Protein AF-A0A2E8ADJ3-F1 (afdb_monomer)

Radius of gyration: 18.19 Å; Cα contacts (8 Å, |Δ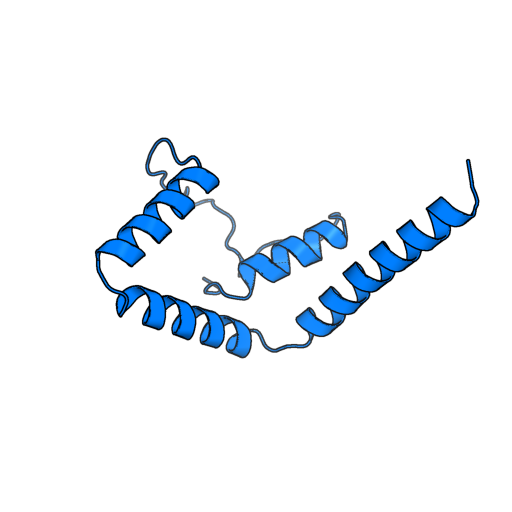i|>4): 30; chains: 1; bounding box: 34×42×52 Å

Solvent-accessible surface area (backbone atoms only — not comparable to full-atom values): 6176 Å² total; per-residue (Å²): 135,65,73,70,64,55,51,57,52,49,51,51,49,48,51,52,53,52,52,48,52,57,56,66,70,52,58,51,68,57,41,29,51,53,42,52,53,52,51,52,51,53,71,71,44,57,71,73,60,42,52,54,52,49,53,51,52,47,62,75,65,61,65,90,59,94,76,81,81,58,94,82,58,83,39,76,67,70,66,77,64,79,96,55,57,69,66,58,49,46,56,51,48,69,62,49,41,43,51,76,61,111

Foldseek 3Di:
DDPVVVVVVVVVVVCLLVVLVVVVPDALVVLLVVLVVVVVVLV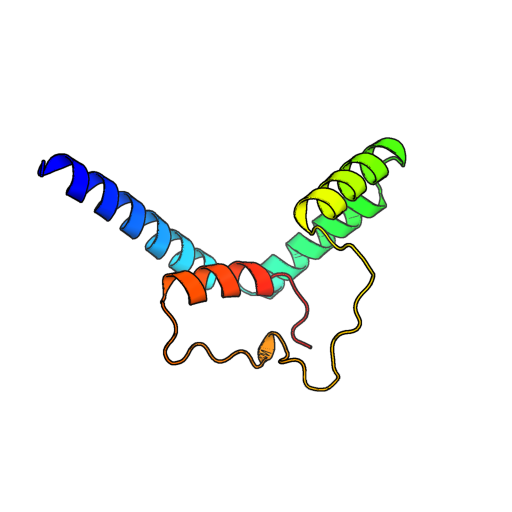VDDPVVVVVVVVVVCVVVVPPDDDDDPPPDDFLLRDDCPPPDPSVVSVSCVVCSNDDRD

Sequence (102 aa):
MRVGDNFSKNLHKLGYYSGNAVRSLVPRAYWQRQCDLLMSAYEAEIPERKAAIDARVAYYNRMSSPFRLPLSAERAGDFNFAGKSSAYCFDFRNLIQCLPRD

pLDDT: mean 85.07, std 9.44, range [49.03, 97.31]

Secondary structure (DSSP, 8-state):
--HHHHHHHHHHHHHHHHHHHHHHHS-HHHHHHHHHHHHHHHHTS-HHHHHHHHHHHHHHHT-SS--PPPTTPPPGGG---TTS-HHHHHHHHHHHTTS---

Mean predicted aligned error: 7.65 Å

Structure (mmCIF, N/CA/C/O backbone):
data_AF-A0A2E8ADJ3-F1
#
_entry.id   AF-A0A2E8ADJ3-F1
#
loop_
_atom_site.group_PDB
_atom_site.id
_atom_site.type_symbol
_atom_site.label_atom_id
_atom_site.label_alt_id
_atom_site.label_comp_id
_atom_site.label_asym_id
_atom_site.label_entity_id
_atom_site.label_seq_id
_atom_site.pdbx_PDB_ins_code
_atom_site.Cartn_x
_atom_site.Cartn_y
_atom_site.Cartn_z
_atom_site.occupancy
_atom_site.B_iso_or_equiv
_atom_site.auth_seq_id
_atom_site.auth_comp_id
_atom_site.auth_asym_id
_atom_site.auth_atom_id
_atom_site.pdbx_PDB_model_num
ATOM 1 N N . MET A 1 1 ? -4.741 13.904 -36.024 1.00 49.03 1 MET A N 1
ATOM 2 C CA . MET A 1 1 ? -4.387 13.663 -34.604 1.00 49.03 1 MET A CA 1
ATOM 3 C C . MET A 1 1 ? -3.537 14.846 -34.141 1.00 49.03 1 MET A C 1
ATOM 5 O O . MET A 1 1 ? -2.534 15.111 -34.791 1.00 49.03 1 MET A O 1
ATOM 9 N N . ARG A 1 2 ? -3.985 15.653 -33.166 1.00 51.84 2 ARG A N 1
ATOM 10 C CA . ARG A 1 2 ? -3.376 16.965 -32.857 1.00 51.84 2 ARG A CA 1
ATOM 11 C C . ARG A 1 2 ? -2.114 16.810 -31.998 1.00 51.84 2 ARG A C 1
ATOM 13 O O . ARG A 1 2 ? -2.123 16.108 -30.996 1.00 51.84 2 ARG A O 1
ATOM 20 N N . VAL A 1 3 ? -1.044 17.511 -32.377 1.00 56.81 3 VAL A N 1
ATOM 21 C CA . VAL A 1 3 ? 0.281 17.498 -31.720 1.00 56.81 3 VAL A CA 1
ATOM 22 C C . VAL A 1 3 ? 0.208 17.842 -30.218 1.00 56.81 3 VAL A C 1
ATOM 24 O O . VAL A 1 3 ? 0.957 17.273 -29.426 1.00 56.81 3 VAL A O 1
ATOM 27 N N . GLY A 1 4 ? -0.750 18.681 -29.803 1.00 60.44 4 GLY A N 1
ATOM 28 C CA . GLY A 1 4 ? -0.984 19.030 -28.393 1.00 60.44 4 GLY A CA 1
ATOM 29 C C . GLY A 1 4 ? -1.448 17.865 -27.506 1.00 60.44 4 GLY A C 1
ATOM 30 O O . GLY A 1 4 ? -1.088 17.817 -26.330 1.00 60.44 4 GLY A O 1
ATOM 31 N N . ASP A 1 5 ? -2.151 16.875 -28.067 1.00 65.81 5 ASP A N 1
ATOM 32 C CA . ASP A 1 5 ? -2.639 15.712 -27.309 1.00 65.81 5 ASP A CA 1
ATOM 33 C C . ASP A 1 5 ? -1.510 14.738 -26.960 1.00 65.81 5 ASP A C 1
ATOM 35 O O . ASP A 1 5 ? -1.610 13.979 -25.999 1.00 65.81 5 ASP A O 1
ATOM 39 N N . ASN A 1 6 ? -0.430 14.730 -27.743 1.00 69.44 6 ASN A N 1
ATOM 40 C CA . ASN A 1 6 ? 0.717 13.859 -27.497 1.00 69.44 6 ASN A CA 1
ATOM 41 C C . ASN A 1 6 ? 1.649 14.448 -26.433 1.00 69.44 6 ASN A C 1
ATOM 43 O O . ASN A 1 6 ? 2.204 13.700 -25.630 1.00 69.44 6 ASN A O 1
ATOM 47 N N . PHE A 1 7 ? 1.788 15.776 -26.383 1.00 76.12 7 PHE A N 1
ATOM 48 C CA . PHE A 1 7 ? 2.607 16.449 -25.375 1.00 76.12 7 PHE A CA 1
ATOM 49 C C . PHE A 1 7 ? 2.028 16.285 -23.965 1.00 76.12 7 PHE A C 1
ATOM 51 O O . PHE A 1 7 ? 2.746 15.877 -23.055 1.00 76.12 7 PHE A O 1
ATOM 58 N N . SER A 1 8 ? 0.721 16.509 -23.794 1.00 76.75 8 SER A N 1
ATOM 59 C CA . SER A 1 8 ? 0.047 16.323 -22.501 1.00 76.75 8 SER A CA 1
ATOM 60 C C . SER A 1 8 ? 0.137 14.874 -22.009 1.00 76.75 8 SER A C 1
ATOM 62 O O . SER A 1 8 ? 0.463 14.629 -20.847 1.00 76.75 8 SER A O 1
ATOM 64 N N . LYS A 1 9 ? -0.052 13.899 -22.908 1.00 75.75 9 LYS A N 1
ATOM 65 C CA . LYS A 1 9 ? 0.119 12.468 -22.610 1.00 75.75 9 LYS A CA 1
ATOM 66 C C . LYS A 1 9 ? 1.549 12.127 -22.200 1.00 75.75 9 LYS A C 1
ATOM 68 O O . LYS A 1 9 ? 1.744 11.369 -21.252 1.00 75.75 9 LYS A O 1
ATOM 73 N N . ASN A 1 10 ? 2.544 12.665 -22.898 1.00 80.50 10 ASN A N 1
ATOM 74 C CA . ASN A 1 10 ? 3.948 12.405 -22.591 1.00 80.50 10 ASN A CA 1
ATOM 75 C C . ASN A 1 10 ? 4.372 13.052 -21.269 1.00 80.50 10 ASN A C 1
ATOM 77 O O . ASN A 1 10 ? 5.076 12.413 -20.494 1.00 80.50 10 ASN A O 1
ATOM 81 N N . LEU A 1 11 ? 3.893 14.261 -20.968 1.00 87.50 11 LEU A N 1
ATOM 82 C CA . LEU A 1 11 ? 4.137 14.919 -19.686 1.00 87.50 11 LEU A CA 1
ATOM 83 C C . LEU A 1 11 ? 3.482 14.156 -18.526 1.00 87.50 11 LEU A C 1
ATOM 85 O O . LEU A 1 11 ? 4.120 13.945 -17.498 1.00 87.50 11 LEU A O 1
ATOM 89 N N . HIS A 1 12 ? 2.250 13.671 -18.712 1.00 80.12 12 HIS A N 1
ATOM 90 C CA . HIS A 1 12 ? 1.578 12.824 -17.727 1.00 80.12 12 HIS A CA 1
ATOM 91 C C . HIS A 1 12 ? 2.358 11.527 -17.466 1.00 80.12 12 HIS A C 1
ATOM 93 O O . HIS A 1 12 ? 2.611 11.176 -16.315 1.00 80.12 12 HIS A O 1
ATOM 99 N N . LYS A 1 13 ? 2.816 10.850 -18.530 1.00 81.25 13 LYS A N 1
ATOM 100 C CA . LYS A 1 13 ? 3.680 9.665 -18.411 1.00 81.25 13 LYS A CA 1
ATOM 101 C C . LYS A 1 13 ? 4.989 9.985 -17.694 1.00 81.25 13 LYS A C 1
ATOM 103 O O . LYS A 1 13 ? 5.402 9.218 -16.832 1.00 81.25 13 LYS A O 1
ATOM 108 N N . LEU A 1 14 ? 5.635 11.100 -18.033 1.00 85.44 14 LEU A N 1
ATOM 109 C CA . LEU A 1 14 ? 6.889 11.514 -17.410 1.00 85.44 14 LEU A CA 1
ATOM 110 C C . LEU A 1 14 ? 6.702 11.779 -15.915 1.00 85.44 14 LEU A C 1
ATOM 112 O O . LEU A 1 14 ? 7.494 11.277 -15.127 1.00 85.44 14 LEU A O 1
ATOM 116 N N . GLY A 1 15 ? 5.639 12.487 -15.527 1.00 85.56 15 GLY A N 1
ATOM 117 C CA . GLY A 1 15 ? 5.294 12.717 -14.123 1.00 85.56 15 GLY A CA 1
ATOM 118 C C . GLY A 1 15 ? 5.000 11.421 -13.367 1.00 85.56 15 GLY A C 1
ATOM 119 O O . GLY A 1 15 ? 5.480 11.232 -12.251 1.00 85.56 15 GLY A O 1
ATOM 120 N N . TYR A 1 16 ? 4.274 10.493 -13.992 1.00 85.75 16 TYR A N 1
ATOM 121 C CA . TYR A 1 16 ? 4.019 9.177 -13.413 1.00 85.75 16 TYR A CA 1
ATOM 122 C C . TYR A 1 16 ? 5.328 8.410 -13.169 1.00 85.75 16 TYR A C 1
ATOM 124 O O . TYR A 1 16 ? 5.577 7.945 -12.058 1.00 85.75 16 TYR A O 1
ATOM 132 N N . TYR A 1 17 ? 6.203 8.297 -14.171 1.00 84.94 17 TYR A N 1
ATOM 133 C CA . TYR A 1 17 ? 7.439 7.527 -14.020 1.00 84.94 17 TYR A CA 1
ATOM 134 C C . TYR A 1 17 ? 8.450 8.195 -13.086 1.00 84.94 17 TYR A C 1
ATOM 136 O O . TYR A 1 17 ? 9.078 7.502 -12.287 1.00 84.94 17 TYR A O 1
ATOM 144 N N . SER A 1 18 ? 8.594 9.521 -13.134 1.00 85.62 18 SER A N 1
ATOM 145 C CA . SER A 1 18 ? 9.518 10.243 -12.254 1.00 85.62 18 SER A CA 1
ATOM 146 C C . SER A 1 18 ? 9.064 10.193 -10.795 1.00 85.62 18 SER A C 1
ATOM 148 O O . SER A 1 18 ? 9.873 9.896 -9.917 1.00 85.62 18 SER A O 1
ATOM 150 N N . GLY A 1 19 ? 7.768 10.381 -10.529 1.00 86.50 19 GLY A N 1
ATOM 151 C CA . GLY A 1 19 ? 7.207 10.274 -9.183 1.00 86.50 19 GLY A CA 1
ATOM 152 C C . GLY A 1 19 ? 7.400 8.879 -8.589 1.00 86.50 19 GLY A C 1
ATOM 153 O O . GLY A 1 19 ? 7.840 8.737 -7.447 1.00 86.50 19 GLY A O 1
ATOM 154 N N . ASN A 1 20 ? 7.155 7.839 -9.386 1.00 86.00 20 ASN A N 1
ATOM 155 C CA . ASN A 1 20 ? 7.344 6.456 -8.955 1.00 86.00 20 ASN A CA 1
ATOM 156 C C . ASN A 1 20 ? 8.819 6.066 -8.770 1.00 86.00 20 ASN A C 1
ATOM 158 O O . ASN A 1 20 ? 9.146 5.300 -7.857 1.00 86.00 20 ASN A O 1
ATOM 162 N N . ALA A 1 21 ? 9.725 6.626 -9.574 1.00 83.50 21 ALA A N 1
ATOM 163 C CA . ALA A 1 21 ? 11.161 6.455 -9.383 1.00 83.50 21 ALA A CA 1
ATOM 164 C C . ALA A 1 21 ? 11.625 7.081 -8.058 1.00 83.50 21 ALA A C 1
ATOM 166 O O . ALA A 1 21 ? 12.288 6.411 -7.269 1.00 83.50 21 ALA A O 1
ATOM 167 N N . VAL A 1 22 ? 11.209 8.317 -7.760 1.00 86.44 22 VAL A N 1
ATOM 168 C CA . VAL A 1 22 ? 11.533 8.992 -6.489 1.00 86.44 22 VAL A CA 1
ATOM 169 C C . VAL A 1 22 ? 10.965 8.221 -5.301 1.00 86.44 22 VAL A C 1
ATOM 171 O O . VAL A 1 22 ? 11.668 7.968 -4.325 1.00 86.44 22 VAL A O 1
ATOM 174 N N . ARG A 1 23 ? 9.710 7.773 -5.393 1.00 85.25 23 ARG A N 1
ATOM 175 C CA . ARG A 1 23 ? 9.068 6.971 -4.345 1.00 85.25 23 ARG A CA 1
ATOM 176 C C . ARG A 1 23 ? 9.809 5.656 -4.082 1.00 85.25 23 ARG A C 1
ATOM 178 O O . ARG A 1 23 ? 9.870 5.214 -2.938 1.00 85.25 23 ARG A O 1
ATOM 185 N N . SER A 1 24 ? 10.423 5.072 -5.112 1.00 81.75 24 SER A N 1
ATOM 186 C CA . SER A 1 24 ? 11.220 3.846 -5.001 1.00 81.75 24 SER A CA 1
ATOM 187 C C . SER A 1 24 ? 12.539 4.029 -4.242 1.00 81.75 24 SER A C 1
ATOM 189 O O . SER A 1 24 ? 13.073 3.030 -3.757 1.00 81.75 24 SER A O 1
ATOM 191 N N . LEU A 1 25 ? 13.043 5.265 -4.123 1.00 86.94 25 LEU A N 1
ATOM 192 C CA . LEU A 1 25 ? 14.231 5.601 -3.328 1.00 86.94 25 LEU A CA 1
ATOM 193 C C . LEU A 1 25 ? 13.929 5.674 -1.828 1.00 86.94 25 LEU A C 1
ATOM 195 O O . LEU A 1 25 ? 14.838 5.558 -1.009 1.00 86.94 25 LEU A O 1
ATOM 199 N N . VAL A 1 26 ? 12.661 5.866 -1.457 1.00 88.88 26 VAL A N 1
ATOM 200 C CA . VAL A 1 26 ? 12.254 5.919 -0.054 1.00 88.88 26 VAL A CA 1
ATOM 201 C C . VAL A 1 26 ? 12.367 4.514 0.554 1.00 88.88 26 VAL A C 1
ATOM 203 O O . VAL A 1 26 ? 11.773 3.573 0.016 1.00 88.88 26 VAL A O 1
ATOM 206 N N . PRO A 1 27 ? 13.091 4.344 1.678 1.00 89.06 27 PRO A N 1
ATOM 207 C CA . PRO A 1 27 ? 13.264 3.039 2.305 1.00 89.06 27 PRO A CA 1
ATOM 208 C C . PRO A 1 27 ? 11.932 2.379 2.666 1.00 89.06 27 PRO A C 1
ATOM 210 O O . PRO A 1 27 ? 11.023 3.028 3.181 1.00 89.06 27 PRO A O 1
ATOM 213 N N . ARG A 1 28 ? 11.836 1.057 2.481 1.00 86.25 28 ARG A N 1
ATOM 214 C CA . ARG A 1 28 ? 10.627 0.275 2.805 1.00 86.25 28 ARG A CA 1
ATOM 215 C C . ARG A 1 28 ? 10.151 0.484 4.246 1.00 86.25 28 ARG A C 1
ATOM 217 O O . ARG A 1 28 ? 8.957 0.647 4.468 1.00 86.25 28 ARG A O 1
ATOM 224 N N . ALA A 1 29 ? 11.086 0.563 5.194 1.00 89.62 29 ALA A N 1
ATOM 225 C CA . ALA A 1 29 ? 10.792 0.791 6.609 1.00 89.62 29 ALA A CA 1
ATOM 226 C C . ALA A 1 29 ? 9.980 2.076 6.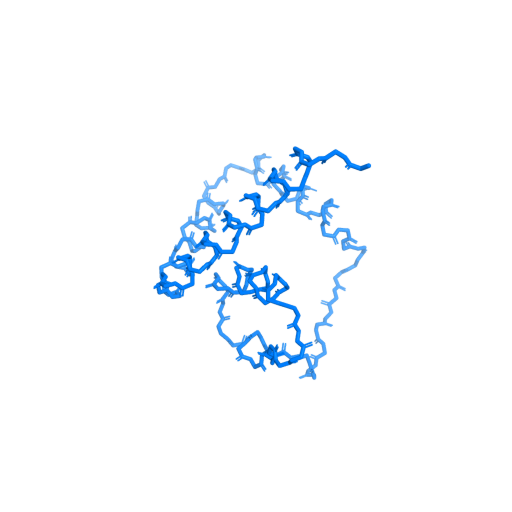853 1.00 89.62 29 ALA A C 1
ATOM 228 O O . ALA A 1 29 ? 9.152 2.121 7.758 1.00 89.62 29 ALA A O 1
ATOM 229 N N . TYR A 1 30 ? 10.170 3.113 6.028 1.00 92.69 30 TYR A N 1
ATOM 230 C CA . TYR A 1 30 ? 9.352 4.320 6.107 1.00 92.69 30 TYR A CA 1
ATOM 231 C C . TYR A 1 30 ? 7.893 4.023 5.744 1.00 92.69 30 TYR A C 1
ATOM 233 O O . TYR A 1 30 ? 6.992 4.406 6.484 1.00 92.69 30 TYR A O 1
ATOM 241 N N . TRP A 1 31 ? 7.650 3.310 4.641 1.00 90.88 31 TRP A N 1
ATOM 242 C CA . TRP A 1 31 ? 6.296 2.961 4.198 1.00 90.88 31 TRP A CA 1
ATOM 243 C C . TRP A 1 31 ? 5.584 2.014 5.160 1.00 90.88 31 TRP A C 1
ATOM 245 O O . TRP A 1 31 ? 4.39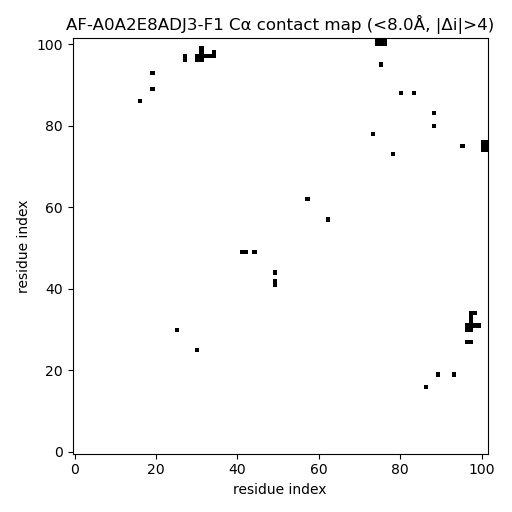7 2.199 5.410 1.00 90.88 31 TRP A O 1
ATOM 255 N N . GLN A 1 32 ? 6.308 1.049 5.726 1.00 90.81 32 GLN A N 1
ATOM 256 C CA . GLN A 1 32 ? 5.789 0.160 6.767 1.00 90.81 32 GLN A CA 1
ATOM 257 C C . GLN A 1 32 ? 5.393 0.956 8.012 1.00 90.81 32 GLN A C 1
ATOM 259 O O . GLN A 1 32 ? 4.252 0.870 8.444 1.00 90.81 32 GLN A O 1
ATOM 264 N N . ARG A 1 33 ? 6.257 1.863 8.486 1.00 92.56 33 ARG A N 1
ATOM 265 C CA . ARG A 1 33 ? 5.914 2.762 9.596 1.00 92.56 33 ARG A CA 1
ATOM 266 C C . ARG A 1 33 ? 4.681 3.619 9.302 1.00 92.56 33 ARG A C 1
ATOM 268 O O . ARG A 1 33 ? 3.856 3.815 10.186 1.00 92.56 33 ARG A O 1
ATOM 275 N N . GLN A 1 34 ? 4.549 4.162 8.090 1.00 92.31 34 GLN A N 1
ATOM 276 C CA . GLN A 1 34 ? 3.344 4.916 7.718 1.00 92.31 34 GLN A CA 1
ATOM 277 C C . GLN A 1 34 ? 2.091 4.030 7.751 1.00 92.31 34 GLN A C 1
ATOM 279 O O . GLN A 1 34 ? 1.043 4.481 8.203 1.00 92.31 34 GLN A O 1
ATOM 284 N N . CYS A 1 35 ? 2.204 2.773 7.319 1.00 91.62 35 CYS A N 1
ATOM 285 C CA . CYS A 1 35 ? 1.126 1.793 7.411 1.00 91.62 35 CYS A CA 1
ATOM 286 C C . CYS A 1 35 ? 0.734 1.529 8.866 1.00 91.62 35 CYS A C 1
ATOM 288 O O . CYS A 1 35 ? -0.440 1.641 9.205 1.00 91.62 35 CYS A O 1
ATOM 290 N N . ASP A 1 36 ? 1.711 1.272 9.736 1.00 92.75 36 ASP A N 1
ATOM 291 C CA . ASP A 1 36 ? 1.471 1.012 11.157 1.00 92.75 36 ASP A CA 1
ATOM 292 C C . ASP A 1 36 ? 0.773 2.197 11.834 1.00 92.75 36 ASP A C 1
ATOM 294 O O . ASP A 1 36 ? -0.159 2.007 12.615 1.00 92.75 36 ASP A O 1
ATOM 298 N N . LEU A 1 37 ? 1.167 3.432 11.497 1.00 94.81 37 LEU A N 1
ATOM 299 C CA . LEU A 1 37 ? 0.520 4.648 11.998 1.00 94.81 37 LEU A CA 1
ATOM 300 C C . LEU A 1 37 ? -0.939 4.759 11.537 1.00 94.81 37 LEU A C 1
ATOM 302 O O . LEU A 1 37 ? -1.802 5.099 12.342 1.00 94.81 37 LEU A O 1
ATOM 306 N N . LEU A 1 38 ? -1.224 4.458 10.267 1.00 92.94 38 LEU A N 1
ATOM 307 C CA . LEU A 1 38 ? -2.589 4.464 9.734 1.00 92.94 38 LEU A CA 1
ATOM 308 C C . LEU A 1 38 ? -3.453 3.380 10.380 1.00 92.94 38 LEU A C 1
ATOM 310 O O . LEU A 1 38 ? -4.587 3.661 10.758 1.00 92.94 38 LEU A O 1
ATOM 314 N N . MET A 1 39 ? -2.914 2.172 10.551 1.00 93.62 39 MET A N 1
ATOM 315 C CA . MET A 1 39 ? -3.618 1.082 11.225 1.00 93.62 39 MET A CA 1
ATOM 316 C C . MET A 1 39 ? -3.874 1.418 12.693 1.00 93.62 39 MET A C 1
ATOM 318 O O . MET A 1 39 ? -4.985 1.236 13.171 1.00 93.62 39 MET A O 1
ATOM 322 N N . SER A 1 40 ? -2.895 2.003 13.385 1.00 95.69 40 SER A N 1
ATOM 323 C CA . SER A 1 40 ? -3.058 2.456 14.773 1.00 95.69 40 SER A CA 1
ATOM 324 C C . SER A 1 40 ? -4.135 3.537 14.896 1.00 95.69 40 SER A C 1
ATOM 326 O O . SER A 1 40 ? -4.949 3.496 15.815 1.00 95.69 40 SER A O 1
ATOM 328 N N . ALA A 1 41 ? -4.173 4.487 13.957 1.00 95.50 41 ALA A N 1
ATOM 329 C CA . ALA A 1 41 ? -5.203 5.520 13.914 1.00 95.50 41 ALA A CA 1
ATOM 330 C C . ALA A 1 41 ? -6.596 4.935 13.635 1.00 95.50 41 ALA A C 1
ATOM 332 O O . ALA A 1 41 ? -7.564 5.344 14.265 1.00 95.50 41 ALA A O 1
ATOM 333 N N . TYR A 1 42 ? -6.690 3.958 12.730 1.00 95.88 42 TYR A N 1
ATOM 334 C CA . TYR A 1 42 ? -7.928 3.234 12.446 1.00 95.88 42 TYR A CA 1
ATOM 335 C C . TYR A 1 42 ? -8.418 2.424 13.657 1.00 95.88 42 TYR A C 1
ATOM 337 O O . TYR A 1 42 ? -9.610 2.428 13.952 1.00 95.88 42 TYR A O 1
ATOM 345 N N . GLU A 1 43 ? -7.520 1.768 14.396 1.00 95.44 43 GLU A N 1
ATOM 346 C CA . GLU A 1 43 ? -7.889 1.025 15.607 1.00 95.44 43 GLU A CA 1
ATOM 347 C C . GLU A 1 43 ? -8.361 1.939 16.746 1.00 95.44 43 GLU A C 1
ATOM 349 O O . GLU A 1 43 ? -9.216 1.538 17.534 1.00 95.44 43 GLU A O 1
ATOM 354 N N . ALA A 1 44 ? -7.839 3.166 16.818 1.00 96.56 44 ALA A N 1
ATOM 355 C CA . ALA A 1 44 ? -8.236 4.175 17.801 1.00 96.56 44 ALA A CA 1
ATOM 356 C C . ALA A 1 44 ? -9.493 4.980 17.407 1.00 96.56 44 ALA A C 1
ATOM 358 O O . ALA A 1 44 ? -9.937 5.837 18.172 1.00 96.56 44 ALA A O 1
ATOM 359 N N . GLU A 1 45 ? -10.044 4.753 16.215 1.00 96.88 45 GLU A N 1
ATOM 360 C CA . GLU A 1 45 ? -11.185 5.494 15.682 1.00 96.88 45 GLU A CA 1
ATOM 361 C C . GLU A 1 45 ? -12.509 5.063 16.342 1.00 96.88 45 GLU A C 1
ATOM 363 O O . GLU A 1 45 ? -12.662 3.935 16.819 1.00 96.88 45 GLU A O 1
ATOM 368 N N . ILE A 1 46 ? -13.500 5.961 16.352 1.00 97.31 46 ILE A N 1
ATOM 369 C CA . ILE A 1 46 ? -14.821 5.651 16.920 1.00 97.31 46 ILE A CA 1
ATOM 370 C C . ILE A 1 46 ? -15.553 4.562 16.107 1.00 97.31 46 ILE A C 1
ATOM 372 O O . ILE A 1 46 ? -15.402 4.511 14.877 1.00 97.31 46 ILE A O 1
ATOM 376 N N . PRO A 1 47 ? -16.390 3.716 16.746 1.00 96.62 47 PRO A N 1
ATOM 377 C CA . PRO A 1 47 ? -17.039 2.580 16.086 1.00 96.62 47 PRO A CA 1
ATOM 378 C C . PRO A 1 47 ? -17.818 2.946 14.817 1.00 96.62 47 PRO A C 1
ATOM 380 O O . PRO A 1 47 ? -17.764 2.218 13.827 1.00 96.62 47 PRO A O 1
ATOM 383 N N . GLU A 1 48 ? -18.502 4.092 14.805 1.00 96.38 48 GLU A N 1
ATOM 384 C CA . GLU A 1 48 ? -19.307 4.545 13.667 1.00 96.38 48 GLU A CA 1
ATOM 385 C C . GLU A 1 48 ? -18.436 4.848 12.442 1.00 96.38 48 GLU A C 1
ATOM 387 O O . GLU A 1 48 ? -18.773 4.485 11.311 1.00 96.38 48 GLU A O 1
ATOM 392 N N . ARG A 1 49 ? -17.288 5.498 12.658 1.00 95.56 49 ARG A N 1
ATOM 393 C CA . ARG A 1 49 ? -16.335 5.799 11.585 1.00 95.56 49 ARG A CA 1
ATOM 394 C C . ARG A 1 49 ? -15.612 4.547 11.114 1.00 95.56 49 ARG A C 1
ATOM 396 O O . ARG A 1 49 ? -15.439 4.385 9.907 1.00 95.56 49 ARG A O 1
ATOM 403 N N . LYS A 1 50 ? -15.261 3.648 12.035 1.00 96.31 50 LYS A N 1
ATOM 404 C CA . LYS A 1 50 ? -14.668 2.348 11.710 1.00 96.31 50 LYS A CA 1
ATOM 405 C C . LYS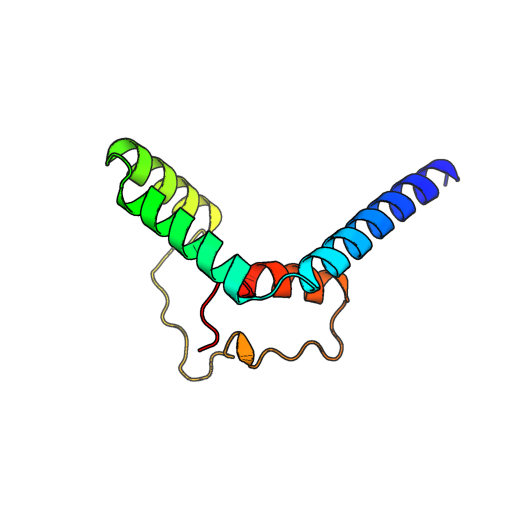 A 1 50 ? -15.590 1.537 10.794 1.00 96.31 50 LYS A C 1
ATOM 407 O O . LYS A 1 50 ? -15.176 1.142 9.709 1.00 96.31 50 LYS A O 1
ATOM 412 N N . ALA A 1 51 ? -16.876 1.440 11.141 1.00 94.75 51 ALA A N 1
ATOM 413 C CA . ALA A 1 51 ? -17.883 0.763 10.322 1.00 94.75 51 ALA A CA 1
ATOM 414 C C . ALA A 1 51 ? -18.033 1.384 8.919 1.00 94.75 51 ALA A C 1
ATOM 416 O O . ALA A 1 51 ? -18.186 0.667 7.929 1.00 94.75 51 ALA A O 1
ATOM 417 N N . ALA A 1 52 ? -17.956 2.715 8.806 1.00 95.38 52 ALA A N 1
ATOM 418 C CA . ALA A 1 52 ? -17.997 3.392 7.510 1.00 95.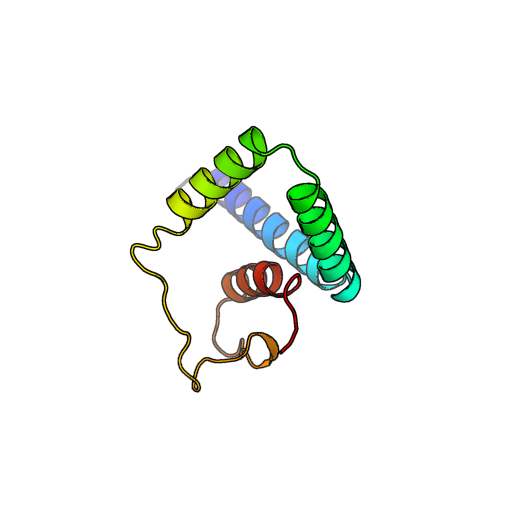38 52 ALA A CA 1
ATOM 419 C C . ALA A 1 52 ? -16.760 3.085 6.646 1.00 95.38 52 ALA A C 1
ATOM 421 O O . ALA A 1 52 ? -16.883 2.917 5.429 1.00 95.38 52 ALA A O 1
ATOM 422 N N . ILE A 1 53 ? -15.573 3.003 7.255 1.00 94.00 53 ILE A N 1
ATOM 423 C CA . ILE A 1 53 ? -14.340 2.591 6.571 1.00 94.00 53 ILE A CA 1
ATOM 424 C C . ILE A 1 53 ? -14.476 1.139 6.097 1.00 94.00 53 ILE A C 1
ATOM 426 O O . ILE A 1 53 ? -14.274 0.873 4.911 1.00 94.00 53 ILE A O 1
ATOM 430 N N . ASP A 1 54 ? -14.912 0.234 6.970 1.00 92.12 54 ASP A N 1
ATOM 431 C CA . ASP A 1 54 ? -15.077 -1.192 6.663 1.00 92.12 54 ASP A CA 1
ATOM 432 C C . ASP A 1 54 ? -16.079 -1.429 5.536 1.00 92.12 54 ASP A C 1
ATOM 434 O O . ASP A 1 54 ? -15.814 -2.206 4.618 1.00 92.12 54 ASP A O 1
ATOM 438 N N . ALA A 1 55 ? -17.198 -0.701 5.536 1.00 91.19 55 ALA A N 1
ATOM 439 C CA . ALA A 1 55 ? -18.181 -0.767 4.461 1.00 91.19 55 ALA A CA 1
ATOM 440 C C . ALA A 1 55 ? -17.579 -0.360 3.104 1.00 91.19 55 ALA A C 1
ATOM 442 O O . ALA A 1 55 ? -17.855 -0.992 2.081 1.00 91.19 55 ALA A O 1
ATOM 443 N N . ARG A 1 56 ? -16.717 0.666 3.076 1.00 93.12 56 ARG A N 1
ATOM 444 C CA . ARG A 1 56 ? -16.025 1.083 1.843 1.00 93.12 56 ARG A CA 1
ATOM 445 C C . ARG A 1 56 ? -14.992 0.053 1.405 1.00 93.12 56 ARG A C 1
ATOM 447 O O . ARG A 1 56 ? -14.915 -0.240 0.213 1.00 93.12 56 ARG A O 1
ATOM 454 N N . VAL A 1 57 ? -14.232 -0.512 2.341 1.00 90.38 57 VAL A N 1
ATOM 455 C CA . VAL A 1 57 ? -13.273 -1.591 2.059 1.00 90.38 57 VAL A CA 1
ATOM 456 C C . VAL A 1 57 ? -13.997 -2.802 1.466 1.00 90.38 57 VAL A C 1
ATOM 458 O O . VAL A 1 57 ? -13.589 -3.306 0.421 1.00 90.38 57 VAL A O 1
ATOM 461 N N . ALA A 1 58 ? -15.115 -3.219 2.065 1.00 87.56 58 ALA A N 1
ATOM 462 C CA . ALA A 1 58 ? -15.941 -4.313 1.564 1.00 87.56 58 ALA A CA 1
ATOM 463 C C . ALA A 1 58 ? -16.482 -4.029 0.153 1.00 87.56 58 ALA A C 1
ATOM 465 O O . ALA A 1 58 ? -16.395 -4.888 -0.728 1.00 87.56 58 ALA A O 1
ATOM 466 N N . TYR A 1 59 ? -16.976 -2.809 -0.089 1.00 88.75 59 TYR A N 1
ATOM 467 C CA . TYR A 1 59 ? -17.476 -2.390 -1.398 1.00 88.75 59 TYR A CA 1
ATOM 468 C C . TYR A 1 59 ? -16.400 -2.453 -2.493 1.00 88.75 59 TYR A C 1
ATOM 470 O O . TYR A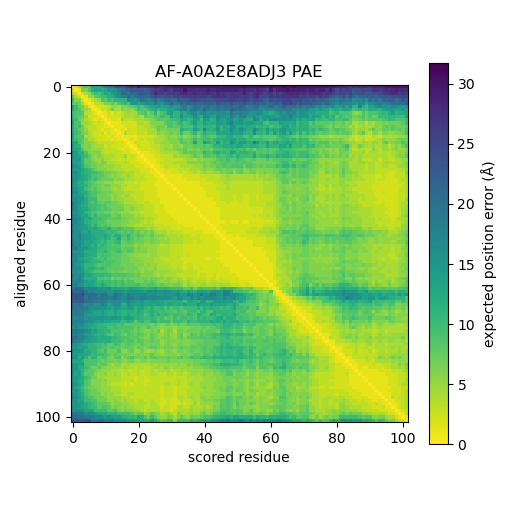 1 59 ? -16.655 -2.994 -3.571 1.00 88.75 59 TYR A O 1
ATOM 478 N N . TYR A 1 60 ? -15.198 -1.926 -2.233 1.00 87.19 60 TYR A N 1
ATOM 479 C CA . TYR A 1 60 ? -14.117 -1.920 -3.224 1.00 87.19 60 TYR A CA 1
ATOM 480 C C . TYR A 1 60 ? -13.517 -3.301 -3.456 1.00 87.19 60 TYR A C 1
ATOM 482 O O . TYR A 1 60 ? -13.262 -3.665 -4.603 1.00 87.19 60 TYR A O 1
ATOM 490 N N . ASN A 1 61 ? -13.329 -4.080 -2.391 1.00 85.12 61 ASN A N 1
ATOM 491 C CA . ASN A 1 61 ? -12.735 -5.406 -2.514 1.00 85.12 61 ASN A CA 1
ATOM 492 C C . ASN A 1 61 ? -13.709 -6.417 -3.133 1.00 85.12 61 ASN A C 1
ATOM 494 O O . ASN A 1 61 ? -13.261 -7.454 -3.617 1.00 85.12 61 ASN A O 1
ATOM 498 N N . ARG A 1 62 ? -15.026 -6.134 -3.122 1.00 81.88 62 ARG A N 1
ATOM 499 C CA . ARG A 1 62 ? -16.094 -7.020 -3.624 1.00 81.88 62 ARG A CA 1
ATOM 500 C C . ARG A 1 62 ? -15.908 -8.475 -3.183 1.00 81.88 62 ARG A C 1
ATOM 502 O O . ARG A 1 62 ? -16.221 -9.402 -3.928 1.00 81.88 62 ARG A O 1
ATOM 509 N N . MET A 1 63 ? -15.368 -8.684 -1.982 1.00 68.44 63 MET A N 1
ATOM 510 C CA . MET A 1 63 ? -15.125 -10.022 -1.459 1.00 68.44 63 MET A CA 1
ATOM 511 C C . MET A 1 63 ? -16.473 -10.621 -1.086 1.00 68.44 63 MET A C 1
ATOM 513 O O . MET A 1 63 ? -17.012 -10.350 -0.019 1.00 68.44 63 MET A O 1
ATOM 517 N N . SER A 1 64 ? -17.037 -11.417 -1.990 1.00 71.19 64 SER A N 1
ATOM 518 C CA . SER A 1 64 ? -18.290 -12.140 -1.763 1.00 71.19 64 SER A CA 1
ATOM 519 C C . SER A 1 64 ? -18.156 -13.208 -0.673 1.00 71.19 64 SER A C 1
ATOM 521 O O . SER A 1 64 ? -19.153 -13.637 -0.104 1.00 71.19 64 SER A O 1
ATOM 523 N N . SER A 1 65 ? -16.927 -13.640 -0.379 1.00 70.31 65 SER A N 1
ATOM 524 C CA . SER A 1 65 ? -16.610 -14.634 0.642 1.00 70.31 65 SER A CA 1
ATOM 525 C C . SER A 1 65 ? -15.167 -14.472 1.128 1.00 70.31 65 SER A C 1
ATOM 527 O O . SER A 1 65 ? -14.300 -14.118 0.321 1.00 70.31 65 SER A O 1
ATOM 529 N N . PRO A 1 66 ? -14.868 -14.799 2.398 1.00 76.56 66 PRO A N 1
ATOM 530 C CA . PRO A 1 66 ? -13.494 -15.006 2.833 1.00 76.56 66 PRO A CA 1
ATOM 531 C C . PRO A 1 66 ? -12.822 -16.035 1.921 1.00 76.56 66 PRO A C 1
ATOM 533 O O . PRO A 1 66 ? -13.398 -17.089 1.645 1.00 76.56 66 PRO A O 1
ATOM 536 N N . PHE A 1 67 ? -11.612 -15.746 1.455 1.00 79.62 67 PHE A N 1
ATOM 537 C CA . PHE A 1 67 ? -10.812 -16.700 0.698 1.00 79.62 67 PHE A CA 1
ATOM 538 C C . PHE A 1 67 ? -9.555 -17.042 1.489 1.00 79.62 67 PHE A C 1
ATOM 540 O O . PHE A 1 67 ? -9.002 -16.208 2.207 1.00 79.62 67 PHE A O 1
ATOM 547 N N . ARG A 1 68 ? -9.111 -18.292 1.377 1.00 82.62 68 ARG A N 1
ATOM 548 C CA . ARG A 1 68 ? -7.805 -18.701 1.888 1.00 82.62 68 ARG A CA 1
ATOM 549 C C . ARG A 1 68 ? -6.810 -18.610 0.747 1.00 82.62 68 ARG A C 1
ATOM 551 O O . ARG A 1 68 ? -7.072 -19.128 -0.338 1.00 82.62 68 ARG A O 1
ATOM 558 N N . LEU A 1 69 ? -5.679 -17.964 0.999 1.00 83.44 69 LEU A N 1
ATOM 559 C CA . LEU A 1 69 ? -4.560 -18.012 0.071 1.00 83.44 69 LEU A CA 1
ATOM 560 C C . LEU A 1 69 ? -4.041 -19.458 0.003 1.00 83.44 69 LEU A C 1
ATOM 562 O O . LEU A 1 69 ? -3.895 -20.097 1.051 1.00 83.44 69 LEU A O 1
ATOM 566 N N . PRO A 1 70 ? -3.791 -20.006 -1.199 1.00 88.12 70 PRO A N 1
ATOM 567 C CA . PRO A 1 70 ? -3.169 -21.316 -1.320 1.00 88.12 70 PRO A CA 1
ATOM 568 C C . PRO A 1 70 ? -1.746 -21.270 -0.749 1.00 88.12 70 PRO A C 1
ATOM 570 O O . PRO A 1 70 ? -1.076 -20.245 -0.830 1.00 88.12 70 PRO A O 1
ATOM 573 N N . LEU A 1 71 ? -1.246 -22.397 -0.230 1.00 86.31 71 LEU A N 1
ATOM 574 C CA . LEU A 1 71 ? 0.146 -22.497 0.245 1.00 86.31 71 LEU A CA 1
ATOM 575 C C . LEU A 1 71 ? 1.175 -22.238 -0.870 1.00 86.31 71 LEU A C 1
ATOM 577 O O . LEU A 1 71 ? 2.324 -21.922 -0.588 1.00 86.31 71 LEU A O 1
ATOM 581 N N . SER A 1 72 ? 0.754 -22.366 -2.129 1.00 87.75 72 SER A N 1
ATOM 582 C CA . SER A 1 72 ? 1.540 -22.055 -3.322 1.00 87.75 72 SER A CA 1
ATOM 583 C C . SER A 1 72 ? 1.440 -20.590 -3.764 1.00 87.75 72 SER A C 1
ATOM 585 O O . SER A 1 72 ? 1.902 -20.269 -4.856 1.00 87.75 72 SER A O 1
ATOM 587 N N . ALA A 1 73 ? 0.768 -19.720 -3.002 1.00 86.12 73 ALA A N 1
ATOM 588 C CA . ALA A 1 73 ? 0.691 -18.303 -3.330 1.00 86.12 73 ALA A CA 1
ATOM 589 C C . ALA A 1 73 ? 2.093 -17.682 -3.307 1.00 86.12 73 ALA A C 1
ATOM 591 O O . ALA A 1 73 ? 2.875 -17.913 -2.386 1.00 86.12 73 ALA A O 1
ATOM 592 N N . GLU A 1 74 ? 2.399 -16.889 -4.330 1.00 84.19 74 GLU A N 1
ATOM 593 C CA . GLU A 1 74 ? 3.652 -16.148 -4.410 1.00 84.19 74 GLU A CA 1
ATOM 594 C C . GLU A 1 74 ? 3.707 -15.117 -3.277 1.00 84.19 74 GLU A C 1
ATOM 596 O O . GLU A 1 74 ? 2.772 -14.332 -3.083 1.00 84.19 74 GLU A O 1
ATOM 601 N N . ARG A 1 75 ? 4.803 -15.122 -2.516 1.00 81.81 75 ARG A N 1
ATOM 602 C CA . ARG A 1 75 ? 5.037 -14.102 -1.494 1.00 81.81 75 ARG A CA 1
ATOM 603 C C . ARG A 1 75 ? 5.308 -12.773 -2.176 1.00 81.81 75 ARG A C 1
ATOM 605 O O . ARG A 1 75 ? 5.983 -12.716 -3.202 1.00 81.81 75 ARG A O 1
ATOM 612 N N . ALA A 1 76 ? 4.875 -11.677 -1.560 1.00 80.38 76 ALA A N 1
ATOM 613 C CA . ALA A 1 76 ? 5.124 -10.343 -2.104 1.00 80.38 76 ALA A CA 1
ATOM 614 C C . ALA A 1 76 ? 6.628 -10.060 -2.301 1.00 80.38 76 ALA A C 1
ATOM 616 O O . ALA A 1 76 ? 7.007 -9.341 -3.225 1.00 80.38 76 ALA A O 1
ATOM 617 N N . GLY A 1 77 ? 7.488 -10.622 -1.440 1.00 77.81 77 GLY A N 1
ATOM 618 C CA . GLY A 1 77 ? 8.945 -10.516 -1.547 1.00 77.81 77 GLY A CA 1
ATOM 619 C C . GLY A 1 77 ? 9.583 -11.323 -2.682 1.00 77.81 77 GLY A C 1
ATOM 620 O O . GLY A 1 77 ? 10.695 -10.979 -3.080 1.00 77.81 77 GLY A O 1
ATOM 621 N N . ASP A 1 78 ? 8.888 -12.336 -3.200 1.00 82.94 78 ASP A N 1
ATOM 622 C CA . ASP A 1 78 ? 9.386 -13.248 -4.239 1.00 82.94 78 ASP A CA 1
ATOM 623 C C . ASP A 1 78 ? 8.901 -12.852 -5.644 1.00 82.94 78 ASP A C 1
ATOM 625 O O . ASP A 1 78 ? 9.301 -13.466 -6.633 1.00 82.94 78 ASP A O 1
ATOM 629 N N . PHE A 1 79 ? 8.088 -11.792 -5.738 1.00 83.25 79 PHE A N 1
ATOM 630 C CA . PHE A 1 79 ? 7.493 -11.345 -6.990 1.00 83.25 79 PHE A CA 1
ATOM 631 C C . PHE A 1 79 ? 8.536 -10.990 -8.055 1.00 83.25 79 PHE A C 1
ATOM 633 O O . PHE A 1 79 ? 9.337 -10.061 -7.894 1.00 83.25 79 PHE A O 1
ATOM 640 N N . ASN A 1 80 ? 8.480 -11.686 -9.192 1.00 84.50 80 ASN A N 1
ATOM 641 C CA . ASN A 1 80 ? 9.378 -11.436 -10.314 1.00 84.50 80 ASN A CA 1
ATOM 642 C C . ASN A 1 80 ? 8.809 -10.401 -11.303 1.00 84.50 80 ASN A C 1
ATOM 644 O O . ASN A 1 80 ? 7.825 -10.634 -12.007 1.00 84.50 80 ASN A O 1
ATOM 648 N N . PHE A 1 81 ? 9.501 -9.270 -11.431 1.00 86.62 81 PHE A N 1
ATOM 649 C CA . PHE A 1 81 ? 9.151 -8.199 -12.369 1.00 86.62 81 PHE A CA 1
ATOM 650 C C . PHE A 1 81 ? 9.630 -8.438 -13.813 1.00 86.62 81 PHE A C 1
ATOM 652 O O . PHE A 1 81 ? 9.315 -7.643 -14.703 1.00 86.62 81 PHE A O 1
ATOM 659 N N . ALA A 1 82 ? 10.395 -9.502 -14.077 1.00 88.06 82 ALA A N 1
ATOM 660 C CA . ALA A 1 82 ? 10.916 -9.793 -15.410 1.00 88.06 82 ALA A CA 1
ATOM 661 C C . ALA A 1 82 ? 9.784 -9.961 -16.441 1.00 88.06 82 ALA A C 1
ATOM 663 O O . ALA A 1 82 ? 8.812 -10.685 -16.228 1.00 88.06 82 ALA A O 1
ATOM 664 N N . GLY A 1 83 ? 9.909 -9.268 -17.577 1.00 88.50 83 GLY A N 1
ATOM 665 C CA . GLY A 1 83 ? 8.923 -9.303 -18.662 1.00 88.50 83 GLY A CA 1
ATOM 666 C C . GLY A 1 83 ? 7.623 -8.530 -18.394 1.00 88.5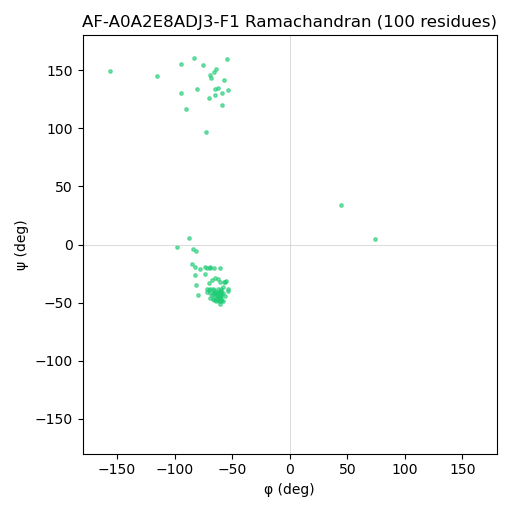0 83 GLY A C 1
ATOM 667 O O . GLY A 1 83 ? 6.715 -8.583 -19.223 1.00 88.50 83 GLY A O 1
ATOM 668 N N . LYS A 1 84 ? 7.505 -7.808 -17.269 1.00 88.69 84 LYS A N 1
ATOM 669 C CA . LYS A 1 84 ? 6.341 -6.962 -16.947 1.00 88.69 84 LYS A CA 1
ATOM 670 C C . LYS A 1 84 ? 6.578 -5.506 -17.363 1.00 88.69 84 LYS A C 1
ATOM 672 O O . LYS A 1 84 ? 7.715 -5.049 -17.468 1.00 88.69 84 LYS A O 1
ATOM 677 N N . SER A 1 85 ? 5.496 -4.763 -17.613 1.00 90.50 85 SER A N 1
ATOM 678 C CA . SER A 1 85 ? 5.597 -3.338 -17.946 1.00 90.50 85 SER A CA 1
ATOM 679 C C . SER A 1 85 ? 6.076 -2.537 -16.734 1.00 90.50 85 SER A C 1
ATOM 681 O O . SER A 1 85 ? 5.680 -2.809 -15.604 1.00 90.50 85 SER A O 1
ATOM 683 N N . SER A 1 86 ? 6.892 -1.507 -16.960 1.00 85.75 86 SER A N 1
ATOM 684 C CA . SER A 1 86 ? 7.402 -0.654 -15.878 1.00 85.75 86 SER A CA 1
ATOM 685 C C . SER A 1 86 ? 6.284 -0.002 -15.064 1.00 85.75 86 SER A C 1
ATOM 687 O O . SER A 1 86 ? 6.406 0.092 -13.848 1.00 85.75 86 SER A O 1
ATOM 689 N N . ALA A 1 87 ? 5.182 0.397 -15.709 1.00 86.75 87 ALA A N 1
ATOM 690 C CA . ALA A 1 87 ? 4.002 0.918 -15.020 1.00 86.75 87 ALA A CA 1
ATOM 691 C C . ALA A 1 87 ? 3.420 -0.107 -14.039 1.00 86.75 87 ALA A C 1
ATOM 693 O O . ALA A 1 87 ? 3.266 0.191 -12.861 1.00 86.75 87 ALA A O 1
ATOM 694 N N . TYR A 1 88 ? 3.222 -1.349 -14.487 1.00 87.94 88 TYR A N 1
ATOM 695 C CA . TYR A 1 88 ? 2.765 -2.417 -13.603 1.00 87.94 88 TYR A CA 1
ATOM 696 C C . TYR A 1 88 ? 3.744 -2.653 -12.446 1.00 87.94 88 TYR A C 1
ATOM 698 O O . TYR A 1 88 ? 3.326 -2.786 -11.299 1.00 87.94 88 TYR A O 1
ATOM 706 N N . CYS A 1 89 ? 5.052 -2.660 -12.723 1.00 88.50 89 CYS A N 1
ATOM 707 C CA . CYS A 1 89 ? 6.068 -2.831 -11.686 1.00 88.50 89 CYS A CA 1
ATOM 708 C C . CYS A 1 89 ? 5.999 -1.723 -10.627 1.00 88.50 89 CYS A C 1
ATOM 710 O O . CYS A 1 89 ? 6.119 -2.009 -9.437 1.00 88.50 89 CYS A O 1
ATOM 712 N N . PHE A 1 90 ? 5.792 -0.471 -11.043 1.00 89.06 90 PHE A N 1
ATOM 713 C CA . PHE A 1 90 ? 5.654 0.659 -10.129 1.00 89.06 90 PHE A CA 1
ATOM 714 C C . PHE A 1 90 ? 4.360 0.599 -9.318 1.00 89.06 90 PHE A C 1
ATOM 716 O O . PHE A 1 90 ? 4.417 0.750 -8.098 1.00 89.06 90 PHE A O 1
ATOM 723 N N . ASP A 1 91 ? 3.224 0.317 -9.956 1.00 87.88 91 ASP A N 1
ATOM 724 C CA . ASP A 1 91 ? 1.939 0.173 -9.264 1.00 87.88 91 ASP A CA 1
ATOM 725 C C . ASP A 1 91 ? 1.995 -0.954 -8.229 1.00 87.88 91 ASP A C 1
ATOM 727 O O . ASP A 1 91 ? 1.639 -0.756 -7.065 1.00 87.88 91 ASP A O 1
ATOM 731 N N . PHE A 1 92 ? 2.522 -2.118 -8.619 1.00 87.94 92 PHE A N 1
ATOM 732 C CA . PHE 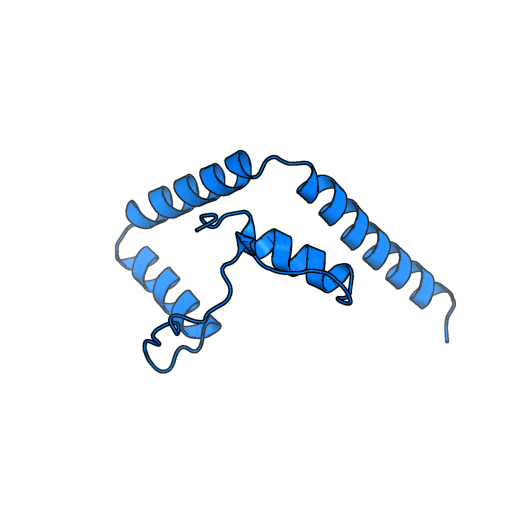A 1 92 ? 2.653 -3.257 -7.720 1.00 87.94 92 PHE A CA 1
ATOM 733 C C . PHE A 1 92 ? 3.617 -2.956 -6.569 1.00 87.94 92 PHE A C 1
ATOM 735 O O . PHE A 1 92 ? 3.264 -3.158 -5.409 1.00 87.94 92 PHE A O 1
ATOM 742 N N . ARG A 1 93 ? 4.800 -2.387 -6.853 1.00 86.75 93 ARG A N 1
ATOM 743 C CA . ARG A 1 93 ? 5.773 -1.982 -5.822 1.00 86.75 93 ARG A CA 1
ATOM 744 C C . ARG A 1 93 ? 5.155 -1.022 -4.807 1.00 86.75 93 ARG A C 1
ATOM 746 O O . ARG A 1 93 ? 5.342 -1.201 -3.604 1.00 86.75 93 ARG A O 1
ATOM 753 N N . ASN A 1 94 ? 4.403 -0.032 -5.280 1.00 86.94 94 ASN A N 1
ATOM 754 C CA . ASN A 1 94 ? 3.740 0.948 -4.427 1.00 86.94 94 ASN A CA 1
ATOM 755 C C . ASN A 1 94 ? 2.703 0.341 -3.490 1.00 86.94 94 ASN A C 1
ATOM 757 O O . ASN A 1 94 ? 2.492 0.907 -2.415 1.00 86.94 94 ASN A O 1
ATOM 761 N N . LEU A 1 95 ? 2.076 -0.759 -3.907 1.00 85.06 95 LEU A N 1
ATOM 762 C CA . LEU A 1 95 ? 1.103 -1.508 -3.125 1.00 85.06 95 LEU A CA 1
ATOM 763 C C . LEU A 1 95 ? 1.783 -2.418 -2.096 1.00 85.06 95 LEU A C 1
ATOM 765 O O . LEU A 1 95 ? 1.364 -2.447 -0.946 1.00 85.06 95 LEU A O 1
ATOM 769 N N . ILE A 1 96 ? 2.858 -3.121 -2.463 1.00 87.06 96 ILE A N 1
ATOM 770 C CA . ILE A 1 96 ? 3.491 -4.103 -1.562 1.00 87.06 96 ILE A CA 1
ATOM 771 C C . ILE A 1 96 ? 4.462 -3.492 -0.546 1.00 87.06 96 ILE A C 1
ATOM 773 O O . ILE A 1 96 ? 4.795 -4.123 0.453 1.00 87.06 96 ILE A O 1
ATOM 777 N N . GLN A 1 97 ? 4.960 -2.277 -0.779 1.00 87.75 97 GLN A N 1
ATOM 778 C CA . GLN A 1 97 ? 6.011 -1.693 0.063 1.00 87.75 97 GLN A CA 1
ATOM 779 C C . GLN A 1 97 ? 5.561 -1.333 1.486 1.00 87.75 97 GLN A C 1
ATOM 781 O O . GLN A 1 97 ? 6.413 -1.189 2.360 1.00 87.75 97 GLN A O 1
ATOM 786 N N . CYS A 1 98 ? 4.255 -1.187 1.727 1.00 86.94 98 CYS A N 1
ATOM 787 C CA . CYS A 1 98 ? 3.704 -1.021 3.073 1.00 86.94 98 CYS A CA 1
ATOM 788 C C . CYS A 1 98 ? 3.458 -2.355 3.791 1.00 86.94 98 CYS A C 1
ATOM 790 O O . CYS A 1 98 ? 3.328 -2.359 5.010 1.00 86.94 98 CYS A O 1
ATOM 792 N N . LEU A 1 99 ? 3.424 -3.475 3.063 1.00 82.44 99 LEU A N 1
ATOM 793 C CA . LEU A 1 99 ? 3.150 -4.795 3.625 1.00 82.44 99 LEU A CA 1
ATOM 794 C C . LEU A 1 99 ? 4.421 -5.421 4.235 1.00 82.44 99 LEU A C 1
ATOM 796 O O . LEU A 1 99 ? 5.547 -5.021 3.885 1.00 82.44 99 LEU A O 1
ATOM 800 N N . PRO A 1 100 ? 4.282 -6.421 5.125 1.00 77.19 100 PRO A N 1
ATOM 801 C CA . PRO A 1 100 ? 5.374 -7.316 5.509 1.00 77.19 100 PRO A CA 1
ATOM 802 C C . PRO A 1 100 ? 6.025 -7.984 4.287 1.00 77.19 100 PRO A C 1
ATOM 804 O O . PRO A 1 100 ? 5.478 -7.975 3.181 1.00 77.19 100 PRO A O 1
ATOM 807 N N . ARG A 1 101 ? 7.255 -8.479 4.444 1.00 69.19 101 ARG A N 1
ATOM 808 C CA . ARG A 1 101 ? 7.996 -9.097 3.328 1.00 69.19 101 ARG A CA 1
ATOM 809 C C . ARG A 1 101 ? 7.596 -10.560 3.112 1.00 69.19 101 ARG A C 1
ATOM 811 O O . ARG A 1 101 ? 7.765 -11.067 2.003 1.00 69.19 101 ARG A O 1
ATOM 818 N N . ASP A 1 102 ? 7.136 -11.164 4.191 1.00 63.06 102 ASP A N 1
ATOM 819 C CA . ASP A 1 102 ? 6.851 -12.568 4.437 1.00 63.06 102 ASP A CA 1
ATOM 820 C C . ASP A 1 102 ? 5.640 -13.074 3.644 1.00 63.06 102 ASP A C 1
ATOM 822 O O . ASP A 1 102 ? 4.666 -12.304 3.469 1.00 63.06 102 ASP A O 1
#